Protein AF-A0AAV4QNR2-F1 (afdb_monomer_lite)

InterPro domains:
  IPR000719 Protein kinase domain [PF00069] (1-140)
  IPR000719 Protein kinase domain [PS50011] (1-174)
  IPR000719 Protein kinase domain [SM00220] (1-169)
  IPR001245 Serine-threonine/tyrosine-protein kinase, catalytic domain [PR00109] (1-13)
  IPR001245 Serine-threonine/tyrosine-protein kinase, catalytic domain [PR00109] (40-58)
  IPR001245 Serine-threonine/tyrosine-protein kinase, catalytic domain [PR00109] (106-128)
  IPR008271 Serine/threonine-protein kinase, active site [PS00108] (46-58)
  IPR011009 Protein kinase-like domain superfamily [SSF56112] (1-141)
  IPR051180 Inhibitor of nuclear factor kappa-B kinase [PTHR22969] (1-164)

Structure (mmCIF, N/CA/C/O backbone):
data_AF-A0AAV4QNR2-F1
#
_entry.id   AF-A0AAV4QNR2-F1
#
loop_
_atom_site.group_PDB
_atom_site.id
_atom_site.type_symbol
_atom_site.label_atom_id
_atom_site.label_alt_id
_atom_site.label_comp_id
_atom_site.label_asym_id
_atom_site.label_entity_id
_atom_site.label_seq_id
_atom_site.pdbx_PDB_ins_code
_atom_site.Cartn_x
_atom_site.Cartn_y
_atom_site.Cartn_z
_atom_site.occupancy
_atom_site.B_iso_or_equiv
_atom_site.auth_seq_id
_atom_site.auth_comp_id
_atom_site.auth_asym_id
_atom_site.auth_atom_id
_atom_site.pdbx_PDB_model_num
ATOM 1 N N . MET A 1 1 ? -6.997 -2.573 22.716 1.00 59.62 1 MET A N 1
ATOM 2 C CA . MET A 1 1 ? -7.464 -2.490 21.315 1.00 59.62 1 MET A CA 1
ATOM 3 C C . MET A 1 1 ? -8.717 -3.333 21.175 1.00 59.62 1 MET A C 1
ATOM 5 O O . MET A 1 1 ? -8.835 -4.329 21.878 1.00 59.62 1 MET A O 1
ATOM 9 N N . GLU A 1 2 ? -9.640 -2.927 20.309 1.00 72.94 2 GLU A N 1
ATOM 10 C CA . GLU A 1 2 ? -10.804 -3.734 19.932 1.00 72.94 2 GLU A CA 1
ATOM 11 C C . GLU A 1 2 ? -10.350 -4.964 19.127 1.00 72.94 2 GLU A C 1
ATOM 13 O O . GLU A 1 2 ? -9.490 -4.849 18.252 1.00 72.94 2 GLU A O 1
ATOM 18 N N . TYR A 1 3 ? -10.896 -6.144 19.428 1.00 73.19 3 TYR A N 1
ATOM 19 C CA . TYR A 1 3 ? -10.554 -7.371 18.709 1.00 73.19 3 TYR A CA 1
ATOM 20 C C . TYR A 1 3 ? -11.211 -7.389 17.323 1.00 73.19 3 TYR A C 1
ATOM 22 O O . TYR A 1 3 ? -12.428 -7.257 17.203 1.00 73.19 3 TYR A O 1
ATOM 30 N N . CYS A 1 4 ? -10.407 -7.584 16.276 1.00 73.56 4 CYS A N 1
ATOM 31 C CA . CYS A 1 4 ? -10.879 -7.723 14.898 1.00 73.56 4 CYS A CA 1
ATOM 32 C C . CYS A 1 4 ? -10.768 -9.191 14.468 1.00 73.56 4 CYS A C 1
ATOM 34 O O . CYS A 1 4 ? -9.672 -9.708 14.254 1.00 73.56 4 CYS A O 1
ATOM 36 N N . SER A 1 5 ? -11.910 -9.869 14.361 1.00 73.31 5 SER A N 1
ATOM 37 C CA . SER A 1 5 ? -11.999 -11.322 14.162 1.00 73.31 5 SER A CA 1
ATOM 38 C C . SER A 1 5 ? -11.601 -11.806 12.766 1.00 73.31 5 SER A C 1
ATOM 40 O O . SER A 1 5 ? -11.233 -12.968 12.613 1.00 73.31 5 SER A O 1
ATOM 42 N N . ASN A 1 6 ? -11.630 -10.941 11.748 1.00 81.69 6 ASN A N 1
ATOM 43 C CA . ASN A 1 6 ? -11.397 -11.347 10.356 1.00 81.69 6 ASN A CA 1
ATOM 44 C C . ASN A 1 6 ? -9.923 -11.254 9.922 1.00 81.69 6 ASN A C 1
ATOM 46 O O . ASN A 1 6 ? -9.616 -11.408 8.739 1.00 81.69 6 ASN A O 1
ATOM 50 N N . GLY A 1 7 ? -9.006 -11.036 10.870 1.00 90.44 7 GLY A N 1
ATOM 51 C CA . GLY A 1 7 ? -7.571 -10.950 10.610 1.00 90.44 7 GLY A CA 1
ATOM 52 C C . GLY A 1 7 ? -7.153 -9.657 9.905 1.00 90.44 7 GLY A C 1
ATOM 53 O O . GLY A 1 7 ? -7.834 -8.634 9.979 1.00 90.44 7 GLY A O 1
ATOM 54 N N . ASP A 1 8 ? -5.995 -9.712 9.252 1.00 94.44 8 ASP A N 1
ATOM 55 C CA . ASP A 1 8 ? -5.348 -8.592 8.569 1.00 94.44 8 ASP A CA 1
ATOM 56 C C . ASP A 1 8 ? -5.410 -8.721 7.035 1.00 94.44 8 ASP A C 1
ATOM 58 O O . ASP A 1 8 ? -5.623 -9.800 6.469 1.00 94.44 8 ASP A O 1
ATOM 62 N N . LEU A 1 9 ? -5.231 -7.597 6.343 1.00 96.19 9 LEU A N 1
ATOM 63 C CA . LEU A 1 9 ? -5.302 -7.514 4.888 1.00 96.19 9 LEU A CA 1
ATOM 64 C C . LEU A 1 9 ? -4.180 -8.315 4.212 1.00 96.19 9 LEU A C 1
ATOM 66 O O . LEU A 1 9 ? -4.402 -8.855 3.128 1.00 96.19 9 LEU A O 1
ATOM 70 N N . ARG A 1 10 ? -3.006 -8.463 4.847 1.00 95.81 10 ARG A N 1
ATOM 71 C CA . ARG A 1 10 ? -1.925 -9.318 4.324 1.00 95.81 10 ARG A CA 1
ATOM 72 C C . ARG A 1 10 ? -2.388 -10.769 4.203 1.00 95.81 10 ARG A C 1
ATOM 74 O O . ARG A 1 10 ? -2.214 -11.370 3.144 1.00 95.81 10 ARG A O 1
ATOM 81 N N . LYS A 1 11 ? -3.029 -11.323 5.236 1.00 94.38 11 LYS A N 1
ATOM 82 C CA . LYS A 1 11 ? -3.620 -12.672 5.174 1.00 94.38 11 LYS A CA 1
ATOM 83 C C . LYS A 1 11 ? -4.670 -12.793 4.077 1.00 94.38 11 LYS A C 1
ATOM 85 O O . LYS A 1 11 ? -4.744 -13.837 3.437 1.00 94.38 11 LYS A O 1
ATOM 90 N N . GLN A 1 12 ? -5.470 -11.750 3.843 1.00 93.62 12 GLN A N 1
ATOM 91 C CA . GLN A 1 12 ? -6.449 -11.752 2.754 1.00 93.62 12 GLN A CA 1
ATOM 92 C C . GLN A 1 12 ? -5.770 -11.775 1.375 1.00 93.62 12 GLN A C 1
ATOM 94 O O . GLN A 1 12 ? -6.181 -12.563 0.525 1.00 93.62 12 GLN A O 1
ATOM 99 N N . LEU A 1 13 ? -4.729 -10.966 1.161 1.00 92.62 13 LEU A N 1
ATOM 100 C CA . LEU A 1 13 ? -3.972 -10.920 -0.099 1.00 92.62 13 LEU A CA 1
ATOM 101 C C . LEU A 1 13 ? -3.238 -12.230 -0.404 1.00 92.62 13 LEU A C 1
ATOM 103 O O . LEU A 1 13 ? -3.174 -12.632 -1.558 1.00 92.62 13 LEU A O 1
ATOM 107 N N . ASN A 1 14 ? -2.744 -12.927 0.620 1.00 93.19 14 ASN A N 1
ATOM 108 C CA . ASN A 1 14 ? -2.022 -14.191 0.449 1.00 93.19 14 ASN A CA 1
ATOM 109 C C . ASN A 1 14 ? -2.927 -15.384 0.085 1.00 93.19 14 ASN A C 1
ATOM 111 O O . ASN A 1 14 ? -2.425 -16.488 -0.133 1.00 93.19 14 ASN A O 1
ATOM 115 N N . LYS A 1 15 ? -4.254 -15.208 0.044 1.00 92.19 15 LYS A N 1
ATOM 116 C CA . LYS A 1 15 ? -5.162 -16.272 -0.398 1.00 92.19 15 LYS A CA 1
ATOM 117 C C . LYS A 1 15 ? -4.972 -16.541 -1.896 1.00 92.19 15 LYS A C 1
ATOM 119 O O . LYS A 1 15 ? -4.917 -15.575 -2.658 1.00 92.19 15 LYS A O 1
ATOM 124 N N . PRO A 1 16 ? -4.967 -17.811 -2.349 1.00 89.69 16 PRO A N 1
ATOM 125 C CA . PRO A 1 16 ? -4.787 -18.147 -3.764 1.00 89.69 16 PRO A CA 1
ATOM 126 C C . PRO A 1 16 ? -5.777 -17.443 -4.701 1.00 89.69 16 PRO A C 1
ATOM 128 O O . PRO A 1 16 ? -5.408 -17.064 -5.805 1.00 89.69 16 PRO A O 1
ATOM 131 N N . GLU A 1 17 ? -7.013 -17.212 -4.250 1.00 90.00 17 GLU A N 1
ATOM 132 C CA . GLU A 1 17 ? -8.045 -16.498 -5.018 1.00 90.00 17 GLU A CA 1
ATOM 133 C C . GLU A 1 17 ? -7.730 -15.015 -5.292 1.00 90.00 17 GLU A C 1
ATOM 135 O O . GLU A 1 17 ? -8.333 -14.423 -6.184 1.00 90.00 17 GLU A O 1
ATOM 140 N N . ASN A 1 18 ? -6.797 -14.421 -4.540 1.00 90.88 18 ASN A N 1
ATOM 141 C CA . ASN A 1 18 ? -6.409 -13.012 -4.626 1.00 90.88 18 ASN A CA 1
ATOM 142 C C . ASN A 1 18 ? -5.001 -12.831 -5.218 1.00 90.88 18 ASN A C 1
ATOM 144 O O . ASN A 1 18 ? -4.436 -11.740 -5.134 1.00 90.88 18 ASN A O 1
ATOM 148 N N . CYS A 1 19 ? -4.437 -13.875 -5.841 1.00 87.75 19 CYS A N 1
ATOM 149 C CA . CYS A 1 19 ? -3.109 -13.828 -6.461 1.00 87.75 19 CYS A CA 1
ATOM 150 C C . CYS A 1 19 ? -2.985 -12.754 -7.555 1.00 87.75 19 CYS A C 1
ATOM 152 O O . CYS A 1 19 ? -1.889 -12.260 -7.797 1.00 87.75 19 CYS A O 1
ATOM 154 N N . CYS A 1 20 ? -4.107 -12.362 -8.168 1.00 88.31 20 CYS A N 1
ATOM 155 C CA . CYS A 1 20 ? -4.199 -11.292 -9.162 1.00 88.31 20 CYS A CA 1
ATOM 156 C C . CYS A 1 20 ? -4.904 -10.031 -8.628 1.00 88.31 20 CYS A C 1
ATOM 158 O O . CYS A 1 20 ? -5.435 -9.245 -9.412 1.00 88.31 20 CYS A O 1
ATOM 160 N N . GLY A 1 21 ? -4.935 -9.845 -7.307 1.00 90.94 21 GLY A N 1
ATOM 161 C CA . GLY A 1 21 ? -5.568 -8.706 -6.649 1.00 90.94 21 GLY A CA 1
ATOM 162 C C . GLY A 1 21 ? -6.974 -8.985 -6.123 1.00 90.94 21 GLY A C 1
ATOM 163 O O . GLY A 1 21 ? -7.545 -10.063 -6.286 1.00 90.94 21 GLY A O 1
ATOM 164 N N . LEU A 1 22 ? -7.526 -7.987 -5.437 1.00 92.31 22 LEU A N 1
ATOM 165 C CA . LEU A 1 22 ? -8.843 -8.042 -4.814 1.00 92.31 22 LEU A CA 1
ATOM 166 C C . LEU A 1 22 ? -9.939 -7.595 -5.785 1.00 92.31 22 LEU A C 1
ATOM 168 O O . LEU A 1 22 ? -9.726 -6.791 -6.691 1.00 92.31 22 LEU A O 1
ATOM 172 N N . LYS A 1 23 ? -11.172 -8.039 -5.524 1.00 91.81 23 LYS A N 1
ATOM 173 C CA . LYS A 1 23 ? -12.360 -7.524 -6.223 1.00 91.81 23 LYS A CA 1
ATOM 174 C C . LYS A 1 23 ? -12.473 -6.010 -6.029 1.00 91.81 23 LYS A C 1
ATOM 176 O O . LYS A 1 23 ? -12.292 -5.520 -4.911 1.00 91.81 23 LYS A O 1
ATOM 181 N N . GLU A 1 24 ? -12.895 -5.283 -7.064 1.00 90.62 24 GLU A N 1
ATOM 182 C CA . GLU A 1 24 ? -12.992 -3.814 -7.032 1.00 90.62 24 GLU A CA 1
ATOM 183 C C . GLU A 1 24 ? -13.800 -3.286 -5.844 1.00 90.62 24 GLU A C 1
ATOM 185 O O . GLU A 1 24 ? -13.400 -2.305 -5.221 1.00 90.62 24 GLU A O 1
ATOM 190 N N . LYS A 1 25 ? -14.897 -3.957 -5.466 1.00 93.12 25 LYS A N 1
ATOM 191 C CA . LYS A 1 25 ? -15.677 -3.579 -4.278 1.00 93.12 25 LYS A CA 1
ATOM 192 C C . LYS A 1 25 ? -14.793 -3.462 -3.027 1.00 93.12 25 LYS A C 1
ATOM 194 O O . LYS A 1 25 ? -14.930 -2.499 -2.278 1.00 93.12 25 LYS A O 1
ATOM 199 N N . HIS A 1 26 ? -13.884 -4.414 -2.812 1.00 94.50 26 HIS A N 1
ATOM 200 C CA . HIS A 1 26 ? -12.954 -4.383 -1.683 1.00 94.50 26 HIS A CA 1
ATOM 201 C C . HIS A 1 26 ? -11.876 -3.319 -1.874 1.00 94.50 26 HIS A C 1
ATOM 203 O O . HIS A 1 26 ? -11.633 -2.563 -0.940 1.00 94.50 26 HIS A O 1
ATOM 209 N N . VAL A 1 27 ? -11.304 -3.186 -3.077 1.00 95.69 27 VAL A N 1
ATOM 210 C CA . VAL A 1 27 ? -10.324 -2.128 -3.389 1.00 95.69 27 VAL A CA 1
ATOM 211 C C . VAL A 1 27 ? -10.887 -0.744 -3.050 1.00 95.69 27 VAL A C 1
ATOM 213 O O . VAL A 1 27 ? -10.264 0.019 -2.315 1.00 95.69 27 VAL A O 1
ATOM 216 N N . ARG A 1 28 ? -12.111 -0.439 -3.498 1.00 95.56 28 ARG A N 1
ATOM 217 C CA . ARG A 1 28 ? -12.785 0.842 -3.230 1.00 95.56 28 ARG A CA 1
ATOM 218 C C . ARG A 1 28 ? -13.040 1.070 -1.742 1.00 95.56 28 ARG A C 1
ATOM 220 O O . ARG A 1 28 ? -12.853 2.187 -1.263 1.00 95.56 28 ARG A O 1
ATOM 227 N N . LEU A 1 29 ? -13.464 0.035 -1.011 1.00 96.69 29 LEU A N 1
ATOM 228 C CA . LEU A 1 29 ? -13.695 0.122 0.435 1.00 96.69 29 LEU A CA 1
ATOM 229 C C . LEU A 1 29 ? -12.393 0.345 1.209 1.00 96.69 29 LEU A C 1
ATOM 231 O O . LEU A 1 29 ? -12.362 1.209 2.082 1.00 96.69 29 LEU A O 1
ATOM 235 N N . ILE A 1 30 ? -11.325 -0.384 0.873 1.00 97.56 30 ILE A N 1
ATOM 236 C CA . ILE A 1 30 ? -10.000 -0.207 1.481 1.00 97.56 30 ILE A CA 1
ATOM 237 C C . ILE A 1 30 ? -9.528 1.227 1.239 1.00 97.56 30 ILE A C 1
ATOM 239 O O . ILE A 1 30 ? -9.234 1.938 2.196 1.00 97.56 30 ILE A O 1
ATOM 243 N N . MET A 1 31 ? -9.548 1.693 -0.013 1.00 97.69 31 MET A N 1
ATOM 244 C CA . MET A 1 31 ? -9.136 3.056 -0.353 1.00 97.69 31 MET A CA 1
ATOM 245 C C . MET A 1 31 ? -9.930 4.106 0.417 1.00 97.69 31 MET A C 1
ATOM 247 O O . MET A 1 31 ? -9.339 5.012 1.001 1.00 97.69 31 MET A O 1
ATOM 251 N N . LYS A 1 32 ? -11.257 3.964 0.481 1.00 97.69 32 LYS A N 1
ATOM 252 C CA . LYS A 1 32 ? -12.121 4.867 1.245 1.00 97.69 32 LYS A CA 1
ATOM 253 C C . LYS A 1 32 ? -11.763 4.886 2.736 1.00 97.69 32 LYS A C 1
ATOM 255 O O . LYS A 1 32 ? -11.560 5.961 3.294 1.00 97.69 32 LYS A O 1
ATOM 260 N N . HIS A 1 33 ? -11.703 3.724 3.387 1.00 97.88 33 HIS A N 1
ATOM 261 C CA . HIS A 1 33 ? -11.500 3.650 4.836 1.00 97.88 33 HIS A CA 1
ATOM 262 C C . HIS A 1 33 ? -10.091 4.083 5.247 1.00 97.88 33 HIS A C 1
ATOM 264 O O . HIS A 1 33 ? -9.941 4.867 6.182 1.00 97.88 33 HIS A O 1
ATOM 270 N N . ILE A 1 34 ? -9.065 3.633 4.523 1.00 98.06 34 ILE A N 1
ATOM 271 C CA . ILE A 1 34 ? -7.672 3.952 4.845 1.00 98.06 34 ILE A CA 1
ATOM 272 C C . ILE A 1 34 ? -7.362 5.418 4.549 1.00 98.06 34 ILE A C 1
ATOM 274 O O . ILE A 1 34 ? -6.744 6.076 5.382 1.00 98.06 34 ILE A O 1
ATOM 278 N N . SER A 1 35 ? -7.863 5.979 3.442 1.00 96.88 35 SER A N 1
ATOM 279 C CA . SER A 1 35 ? -7.686 7.415 3.174 1.00 96.88 35 SER A CA 1
ATOM 280 C C . SER A 1 35 ? -8.389 8.271 4.229 1.00 96.88 35 SER A C 1
ATOM 282 O O . SER A 1 35 ? -7.843 9.283 4.657 1.00 96.88 35 SER A O 1
ATOM 284 N N . SER A 1 36 ? -9.565 7.846 4.708 1.00 97.62 36 SER A N 1
ATOM 285 C CA . SER A 1 36 ? -10.256 8.515 5.816 1.00 97.62 36 SER A CA 1
ATOM 286 C C . SER A 1 36 ? -9.455 8.457 7.121 1.00 97.62 36 SER A C 1
ATOM 288 O O . SER A 1 36 ? -9.390 9.458 7.832 1.00 97.62 36 SER A O 1
ATOM 290 N N . ALA A 1 37 ? -8.843 7.312 7.441 1.00 96.88 37 ALA A N 1
ATOM 291 C CA . ALA A 1 37 ? -8.013 7.154 8.635 1.00 96.88 37 ALA A CA 1
ATOM 292 C C . ALA A 1 37 ? -6.748 8.025 8.570 1.00 96.88 37 ALA A C 1
ATOM 294 O O . ALA A 1 37 ? -6.436 8.725 9.531 1.00 96.88 37 ALA A O 1
ATOM 295 N N . LEU A 1 38 ? -6.059 8.044 7.424 1.00 95.25 38 LEU A N 1
ATOM 296 C CA . LEU A 1 38 ? -4.901 8.914 7.206 1.00 95.25 38 LEU A CA 1
ATOM 297 C C . LEU A 1 38 ? -5.282 10.392 7.299 1.00 95.25 38 LEU A C 1
ATOM 299 O O . LEU A 1 38 ? -4.611 11.142 7.997 1.00 95.25 38 LEU A O 1
ATOM 303 N N . ASN A 1 39 ? -6.390 10.801 6.674 1.00 94.75 39 ASN A N 1
ATOM 304 C CA . ASN A 1 39 ? -6.869 12.179 6.751 1.00 94.75 39 ASN A CA 1
ATOM 305 C C . ASN A 1 39 ? -7.156 12.605 8.201 1.00 94.75 39 ASN A C 1
ATOM 307 O O . ASN A 1 39 ? -6.820 13.720 8.595 1.00 94.75 39 ASN A O 1
ATOM 311 N N . TYR A 1 40 ? -7.725 11.708 9.013 1.00 95.19 40 TYR A N 1
ATOM 312 C CA . TYR A 1 40 ? -7.915 11.952 10.441 1.00 95.19 40 TYR A CA 1
ATOM 313 C C . TYR A 1 40 ? -6.576 12.151 11.168 1.00 95.19 40 TYR A C 1
ATOM 315 O O . TYR A 1 40 ? -6.392 13.178 11.823 1.00 95.19 40 TYR A O 1
ATOM 323 N N . LEU A 1 41 ? -5.609 11.240 10.999 1.00 92.50 41 LEU A N 1
ATOM 324 C CA . LEU A 1 41 ? -4.278 11.370 11.609 1.00 92.50 41 LEU A CA 1
ATOM 325 C C . LEU A 1 41 ? -3.582 12.668 11.180 1.00 92.50 41 LEU A C 1
ATOM 327 O O . LEU A 1 41 ? -3.090 13.421 12.020 1.00 92.50 41 LEU A O 1
ATOM 331 N N . HIS A 1 42 ? -3.605 12.983 9.885 1.00 90.31 42 HIS A N 1
ATOM 332 C CA . HIS A 1 42 ? -2.980 14.186 9.337 1.00 90.31 42 HIS A CA 1
ATOM 333 C C . HIS A 1 42 ? -3.651 15.468 9.841 1.00 90.31 42 HIS A C 1
ATOM 335 O O . HIS A 1 42 ? -2.950 16.447 10.089 1.00 90.31 42 HIS A O 1
ATOM 341 N N . SER A 1 43 ? -4.970 15.464 10.070 1.00 90.00 43 SER A N 1
ATOM 342 C CA . SER A 1 43 ? -5.678 16.594 10.699 1.00 90.00 43 SER A CA 1
ATOM 343 C C . SER A 1 43 ? -5.219 16.850 12.139 1.00 90.00 43 SER A C 1
ATOM 345 O O . SER A 1 43 ? -5.195 17.993 12.593 1.00 90.00 43 SER A O 1
ATOM 347 N N . MET A 1 44 ? -4.761 15.797 12.821 1.00 89.38 44 MET A N 1
ATOM 348 C CA . MET A 1 44 ? -4.126 15.857 14.137 1.00 89.38 44 MET A CA 1
ATOM 349 C C . MET A 1 44 ? -2.606 16.053 14.059 1.00 89.38 44 MET A C 1
ATOM 351 O O . MET A 1 44 ? -1.932 15.938 15.075 1.00 89.38 44 MET A O 1
ATOM 355 N N . LYS A 1 45 ? -2.049 16.335 12.872 1.00 86.62 45 LYS A N 1
ATOM 356 C CA . LYS A 1 45 ? -0.601 16.451 12.626 1.00 86.62 45 LYS A CA 1
ATOM 357 C C . LYS A 1 45 ? 0.192 15.180 12.957 1.00 86.62 45 LYS A C 1
ATOM 359 O O . LYS A 1 45 ? 1.391 15.254 13.203 1.00 86.62 45 LYS A O 1
ATOM 364 N N . ILE A 1 46 ? -0.440 14.013 12.920 1.00 87.44 46 ILE A N 1
ATOM 365 C CA . ILE A 1 46 ? 0.199 12.715 13.154 1.00 87.44 46 ILE A CA 1
ATOM 366 C C . ILE A 1 46 ? 0.479 12.050 11.807 1.00 87.44 46 ILE A C 1
ATOM 368 O O . ILE A 1 46 ? -0.430 11.891 11.002 1.00 87.44 46 ILE A O 1
ATOM 372 N N . ILE A 1 47 ? 1.719 11.625 11.566 1.00 88.31 47 ILE A N 1
ATOM 373 C CA . ILE A 1 47 ? 2.103 10.806 10.403 1.00 88.31 47 ILE A CA 1
ATOM 374 C C . ILE A 1 47 ? 2.194 9.346 10.844 1.00 88.31 47 ILE A C 1
ATOM 376 O O . ILE A 1 47 ? 2.806 9.078 11.877 1.00 88.31 47 ILE A O 1
ATOM 380 N N . HIS A 1 48 ? 1.656 8.404 10.066 1.00 91.31 48 HIS A N 1
ATOM 381 C CA . HIS A 1 48 ? 1.673 6.980 10.416 1.00 91.31 48 HIS A CA 1
ATOM 382 C C . HIS A 1 48 ? 3.031 6.304 10.160 1.00 91.31 48 HIS A C 1
ATOM 384 O O . HIS A 1 48 ? 3.523 5.576 11.019 1.00 91.31 48 HIS A O 1
ATOM 390 N N . ARG A 1 49 ? 3.642 6.521 8.985 1.00 89.81 49 ARG A N 1
ATOM 391 C CA . ARG A 1 49 ? 4.981 6.031 8.570 1.00 89.81 49 ARG A CA 1
ATOM 392 C C . ARG A 1 49 ? 5.179 4.514 8.413 1.00 89.81 49 ARG A C 1
ATOM 394 O O . ARG A 1 49 ? 6.295 4.092 8.124 1.00 89.81 49 ARG A O 1
ATOM 401 N N . ASP A 1 50 ? 4.137 3.702 8.563 1.00 90.12 50 ASP A N 1
ATOM 402 C CA . ASP A 1 50 ? 4.216 2.234 8.438 1.00 90.12 50 ASP A CA 1
ATOM 403 C C . ASP A 1 50 ? 2.918 1.662 7.849 1.00 90.12 50 ASP A C 1
ATOM 405 O O . ASP A 1 50 ? 2.325 0.7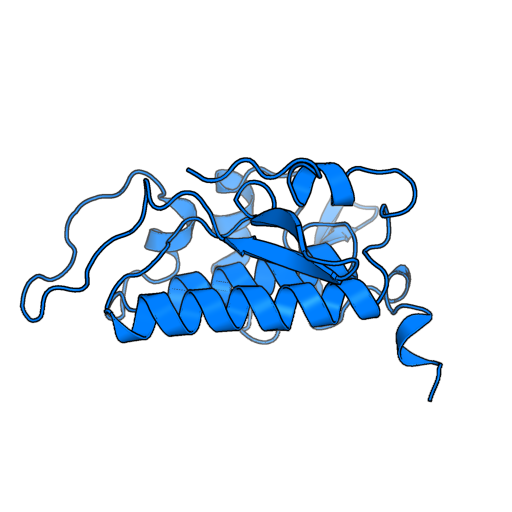12 8.356 1.00 90.12 50 ASP A O 1
ATOM 409 N N . LEU A 1 51 ? 2.412 2.301 6.793 1.00 94.38 51 LEU A N 1
ATOM 410 C CA . LEU A 1 51 ? 1.214 1.831 6.112 1.00 94.38 51 LEU A CA 1
ATOM 411 C C . LEU A 1 51 ? 1.553 0.623 5.229 1.00 94.38 51 LEU A C 1
ATOM 413 O O . LEU A 1 51 ? 2.263 0.745 4.231 1.00 94.38 51 LEU A O 1
ATOM 417 N N . LYS A 1 52 ? 1.001 -0.534 5.588 1.00 93.25 52 LYS A N 1
ATOM 418 C CA . LYS A 1 52 ? 1.178 -1.814 4.892 1.00 93.25 52 LYS A CA 1
ATOM 419 C C . LYS A 1 52 ? -0.017 -2.741 5.161 1.00 93.25 52 LYS A C 1
ATOM 421 O O . LYS A 1 52 ? -0.731 -2.512 6.139 1.00 93.25 52 LYS A O 1
ATOM 426 N N . PRO A 1 53 ? -0.258 -3.780 4.340 1.00 95.94 53 PRO A N 1
ATOM 427 C CA . PRO A 1 53 ? -1.392 -4.689 4.535 1.00 95.94 53 PRO A CA 1
ATOM 428 C C . PRO A 1 53 ? -1.458 -5.363 5.915 1.00 95.94 53 PRO A C 1
ATOM 430 O O . PRO A 1 53 ? -2.541 -5.665 6.404 1.00 95.94 53 PRO A O 1
ATOM 433 N N . GLU A 1 54 ? -0.320 -5.584 6.566 1.00 95.50 54 GLU A N 1
ATOM 434 C CA . GLU A 1 54 ? -0.227 -6.157 7.913 1.00 95.50 54 GLU A CA 1
ATOM 435 C C . GLU A 1 54 ? -0.866 -5.247 8.976 1.00 95.50 54 GLU A C 1
ATOM 437 O O . GLU A 1 54 ? -1.427 -5.737 9.953 1.00 95.50 54 GLU A O 1
ATOM 442 N N . ASN A 1 55 ? -0.841 -3.931 8.748 1.00 96.19 55 ASN A N 1
ATOM 443 C CA . ASN A 1 55 ? -1.362 -2.916 9.663 1.00 96.19 55 ASN A CA 1
ATOM 444 C C . ASN A 1 55 ? -2.808 -2.512 9.324 1.00 96.19 55 ASN A C 1
ATOM 446 O O . ASN A 1 55 ? -3.306 -1.490 9.793 1.00 96.19 55 ASN A O 1
ATOM 450 N N . ILE A 1 56 ? -3.505 -3.300 8.502 1.00 97.25 56 ILE A N 1
ATOM 451 C CA . ILE A 1 56 ? -4.911 -3.078 8.158 1.00 97.25 56 ILE A CA 1
ATOM 452 C C . ILE A 1 56 ? -5.707 -4.298 8.592 1.00 97.25 56 ILE A C 1
ATOM 454 O O . ILE A 1 56 ? -5.613 -5.358 7.977 1.00 97.25 56 ILE A O 1
ATOM 458 N N . VAL A 1 57 ? -6.522 -4.143 9.631 1.00 95.94 57 VAL A N 1
ATOM 459 C CA . VAL A 1 57 ? -7.387 -5.215 10.134 1.00 95.94 57 VAL A CA 1
ATOM 460 C C . VAL A 1 57 ? -8.785 -5.121 9.549 1.00 95.94 57 VAL A C 1
ATOM 462 O O . VAL A 1 57 ? -9.285 -4.042 9.218 1.00 95.94 57 VAL A O 1
ATOM 465 N N . ILE A 1 58 ? -9.417 -6.281 9.425 1.00 95.12 58 ILE A N 1
ATOM 466 C CA . ILE A 1 58 ? -10.738 -6.440 8.837 1.00 95.12 58 ILE A CA 1
ATOM 467 C C . ILE A 1 58 ? -11.728 -6.689 9.968 1.00 95.12 58 ILE A C 1
ATOM 469 O O . ILE A 1 58 ? -11.535 -7.572 10.807 1.00 95.12 58 ILE A O 1
ATOM 473 N N . GLN A 1 59 ? -12.816 -5.931 9.973 1.00 92.50 59 GLN A N 1
ATOM 474 C CA . GLN A 1 59 ? -13.901 -6.095 10.927 1.00 92.50 59 GLN A CA 1
ATOM 475 C C . GLN A 1 59 ? -15.233 -6.215 10.194 1.00 92.50 59 GLN A C 1
ATOM 477 O O . GLN A 1 59 ? -15.467 -5.518 9.209 1.00 92.50 59 GLN A O 1
ATOM 482 N N . ASP A 1 60 ? -16.107 -7.093 10.678 1.00 91.38 60 ASP A N 1
ATOM 483 C CA . ASP A 1 60 ? -17.522 -7.048 10.322 1.00 91.38 60 ASP A CA 1
ATOM 484 C C . ASP A 1 60 ? -18.267 -6.160 11.324 1.00 91.38 60 ASP A C 1
ATOM 486 O O . ASP A 1 60 ? -18.176 -6.367 12.535 1.00 91.38 60 ASP A O 1
ATOM 490 N N . GLN A 1 61 ? -18.956 -5.139 10.823 1.00 89.06 61 GLN A N 1
ATOM 491 C CA . GLN A 1 61 ? -19.821 -4.267 11.608 1.00 89.06 61 GLN A CA 1
ATOM 492 C C . GLN A 1 61 ? -21.225 -4.329 11.019 1.00 89.06 61 GLN A C 1
ATOM 494 O O . GLN A 1 61 ? -21.495 -3.727 9.981 1.00 89.06 61 GLN A O 1
ATOM 499 N N . ASN A 1 62 ? -22.121 -5.059 11.683 1.00 89.50 62 ASN A N 1
ATOM 500 C CA . ASN A 1 62 ? -23.518 -5.215 11.268 1.00 89.50 62 ASN A CA 1
ATOM 501 C C . ASN A 1 62 ? -23.665 -5.727 9.818 1.00 89.50 62 ASN A C 1
ATOM 503 O O . ASN A 1 62 ? -24.497 -5.224 9.066 1.00 89.50 62 ASN A O 1
ATOM 507 N N . GLY A 1 63 ? -22.832 -6.686 9.397 1.00 87.31 63 GLY A N 1
ATOM 508 C CA . GLY A 1 63 ? -22.830 -7.217 8.029 1.00 87.31 63 GLY A CA 1
ATOM 509 C C . GLY A 1 63 ? -22.093 -6.342 7.008 1.00 87.31 63 GLY A C 1
ATOM 510 O O . GLY A 1 63 ? -22.115 -6.633 5.808 1.00 87.31 63 GLY A O 1
ATOM 511 N N . HIS A 1 64 ? -21.436 -5.267 7.452 1.00 90.12 64 HIS A N 1
ATOM 512 C CA . HIS A 1 64 ? -20.585 -4.429 6.617 1.00 90.12 64 HIS A CA 1
ATOM 513 C C . HIS A 1 64 ? -19.108 -4.650 6.938 1.00 90.12 64 HIS A C 1
ATOM 515 O O . HIS A 1 64 ? -18.662 -4.490 8.072 1.00 90.12 64 HIS A O 1
ATOM 521 N N . THR A 1 65 ? -18.316 -4.947 5.907 1.00 93.50 65 THR A N 1
ATOM 522 C CA . THR A 1 65 ? -16.859 -5.031 6.037 1.00 93.50 65 THR A CA 1
ATOM 523 C C . THR A 1 65 ? -16.251 -3.640 6.214 1.00 93.50 65 THR A C 1
ATOM 525 O O . THR A 1 65 ? -16.355 -2.788 5.328 1.00 93.50 65 THR A O 1
ATOM 528 N N . VAL A 1 66 ? -15.554 -3.439 7.329 1.00 95.19 66 VAL A N 1
ATOM 529 C CA . VAL A 1 66 ? -14.797 -2.230 7.660 1.00 95.19 66 VAL A CA 1
ATOM 530 C C . VAL A 1 66 ? -13.313 -2.573 7.735 1.00 95.19 66 VAL A C 1
ATOM 532 O O . VAL A 1 66 ? -12.922 -3.596 8.293 1.00 95.19 66 VAL A O 1
ATOM 535 N N . TYR A 1 67 ? -12.485 -1.704 7.160 1.00 96.62 67 TYR A N 1
ATOM 536 C CA . TYR A 1 67 ? -11.029 -1.828 7.175 1.00 96.62 67 TYR A CA 1
ATOM 537 C C . TYR A 1 67 ? -10.482 -0.776 8.130 1.00 96.62 67 TYR A C 1
ATOM 539 O O . TYR A 1 67 ? -10.745 0.411 7.937 1.00 96.62 67 TYR A O 1
ATOM 547 N N . LYS A 1 68 ? -9.762 -1.199 9.168 1.00 95.56 68 LYS A N 1
ATOM 548 C CA . LYS A 1 68 ? -9.223 -0.310 10.201 1.00 95.56 68 LYS A CA 1
ATOM 549 C C . LYS A 1 68 ? -7.704 -0.294 10.128 1.00 95.56 68 LYS A C 1
ATOM 551 O O . LYS A 1 68 ? -7.074 -1.347 10.111 1.00 95.56 68 LYS A O 1
ATOM 556 N N . LEU A 1 69 ? -7.137 0.906 10.098 1.00 96.25 69 LEU A N 1
ATOM 557 C CA . LEU A 1 69 ? -5.701 1.114 10.238 1.00 96.25 69 LEU A CA 1
ATOM 558 C C . LEU A 1 69 ? -5.315 0.924 11.709 1.00 96.25 69 LEU A C 1
ATOM 560 O O . LEU A 1 69 ? -5.963 1.488 12.594 1.00 96.25 69 LEU A O 1
ATOM 564 N N . ILE A 1 70 ? -4.297 0.109 11.960 1.00 93.75 70 ILE A N 1
ATOM 565 C CA . ILE A 1 70 ? -3.757 -0.176 13.291 1.00 93.75 70 ILE A CA 1
ATOM 566 C C . ILE A 1 70 ? -2.260 0.135 13.335 1.00 93.75 70 ILE A C 1
ATOM 568 O O . ILE A 1 70 ? -1.654 0.415 12.311 1.00 93.75 70 ILE A O 1
ATOM 572 N N . ASP A 1 71 ? -1.683 0.012 14.529 1.00 87.69 71 ASP A N 1
ATOM 573 C CA . ASP A 1 71 ? -0.248 0.135 14.798 1.00 87.69 71 ASP A CA 1
ATOM 574 C C . ASP A 1 71 ? 0.348 1.532 14.540 1.00 87.69 71 ASP A C 1
ATOM 576 O O . ASP A 1 71 ? 0.950 1.836 13.514 1.00 87.69 71 ASP A O 1
ATOM 580 N N . LEU A 1 72 ? 0.231 2.383 15.562 1.00 85.31 72 LEU A N 1
ATOM 581 C CA . LEU A 1 72 ? 0.879 3.692 15.622 1.00 85.31 72 LEU A CA 1
ATOM 582 C C . LEU A 1 72 ? 2.276 3.627 16.271 1.00 85.31 72 LEU A C 1
ATOM 584 O O . LEU A 1 72 ? 2.791 4.662 16.690 1.00 85.31 72 LEU A O 1
ATOM 588 N N . GLY A 1 73 ? 2.911 2.450 16.365 1.00 83.75 73 GLY A N 1
ATOM 589 C CA . GLY A 1 73 ? 4.235 2.291 16.986 1.00 83.75 73 GLY A CA 1
ATOM 590 C C . GLY A 1 73 ? 5.342 3.093 16.292 1.00 83.75 73 GLY A C 1
ATOM 591 O O . GLY A 1 73 ? 6.307 3.516 16.927 1.00 83.75 73 GLY A O 1
ATOM 592 N N . TYR A 1 74 ? 5.162 3.374 14.999 1.00 78.88 74 TYR A N 1
ATOM 593 C CA . TYR A 1 74 ? 6.024 4.257 14.212 1.00 78.88 74 TYR A CA 1
ATOM 594 C C . TYR A 1 74 ? 5.410 5.635 13.965 1.00 78.88 74 TYR A C 1
ATOM 596 O O . TYR A 1 74 ? 6.021 6.443 13.262 1.00 78.88 74 TYR A O 1
ATOM 604 N N . ALA A 1 75 ? 4.242 5.951 14.521 1.00 82.69 75 ALA A N 1
ATOM 605 C CA . ALA A 1 75 ? 3.618 7.241 14.280 1.00 82.69 75 ALA A CA 1
ATOM 606 C C . ALA A 1 75 ? 4.430 8.385 14.905 1.00 82.69 75 ALA A C 1
ATOM 608 O O . ALA A 1 75 ? 5.190 8.190 15.858 1.00 82.69 75 ALA A O 1
ATOM 609 N N . LYS A 1 76 ? 4.316 9.590 14.344 1.00 81.50 76 LYS A N 1
ATOM 610 C CA . LYS A 1 76 ? 4.992 10.779 14.876 1.00 81.50 76 LYS A CA 1
ATOM 611 C C . LYS A 1 76 ? 4.143 12.028 14.700 1.00 81.50 76 LYS A C 1
ATOM 613 O O . LYS A 1 76 ? 3.629 12.267 13.610 1.00 81.50 76 LYS A O 1
ATOM 618 N N . GLU A 1 77 ? 4.044 12.823 15.759 1.00 81.56 77 GLU A N 1
ATOM 619 C CA . GLU A 1 77 ? 3.449 14.156 15.710 1.00 81.56 77 GLU A CA 1
ATOM 620 C C . GLU A 1 77 ? 4.423 15.154 15.065 1.00 81.56 77 GLU A C 1
ATOM 622 O O . GLU A 1 77 ? 5.627 15.160 15.339 1.00 81.56 77 GLU A O 1
ATOM 627 N N . LEU A 1 78 ? 3.904 15.981 14.163 1.00 72.12 78 LEU A N 1
ATOM 628 C CA . LEU A 1 78 ? 4.617 17.100 13.567 1.00 72.12 78 LEU A CA 1
ATOM 629 C C . LEU A 1 78 ? 4.540 18.297 14.522 1.00 72.12 78 LEU A C 1
ATOM 631 O O . LEU A 1 78 ? 3.624 19.118 14.431 1.00 72.12 78 LEU A O 1
ATOM 635 N N . ASP A 1 79 ? 5.514 18.406 15.425 1.00 61.09 79 ASP A N 1
ATOM 636 C CA . ASP A 1 79 ? 5.682 19.600 16.257 1.00 61.09 79 ASP A CA 1
ATOM 637 C C . ASP A 1 79 ? 5.862 20.850 15.386 1.00 61.09 79 ASP A C 1
ATOM 639 O O . ASP A 1 79 ? 6.627 20.857 14.420 1.00 61.09 79 ASP A O 1
ATOM 643 N N . GLN A 1 80 ? 5.221 21.956 15.774 1.00 48.28 80 GLN A N 1
ATOM 644 C CA . GLN A 1 80 ? 5.261 23.237 15.050 1.00 48.28 80 GLN A CA 1
ATOM 645 C C . GLN A 1 80 ? 6.641 23.933 15.023 1.00 48.28 80 GLN A C 1
ATOM 647 O O . GLN A 1 80 ? 6.757 25.016 14.456 1.00 48.28 80 GLN A O 1
ATOM 652 N N . GLY A 1 81 ? 7.694 23.327 15.577 1.00 47.22 81 GLY A N 1
ATOM 653 C CA . GLY A 1 81 ? 9.048 23.897 15.587 1.00 47.22 81 GLY A CA 1
ATOM 654 C C . GLY A 1 81 ? 10.196 22.886 15.561 1.00 47.22 81 GLY A C 1
ATOM 655 O O . GLY A 1 81 ? 11.351 23.293 15.454 1.00 47.22 81 GLY A O 1
ATOM 656 N N . SER A 1 82 ? 9.915 21.583 15.612 1.00 41.22 82 SER A N 1
ATOM 657 C CA . SER A 1 82 ? 10.947 20.549 15.725 1.00 41.22 82 SER A CA 1
ATOM 658 C C . SER A 1 82 ? 11.126 19.861 14.378 1.00 41.22 82 SER A C 1
ATOM 660 O O . SER A 1 82 ? 10.415 18.916 14.029 1.00 41.22 82 SER A O 1
ATOM 662 N N . PHE A 1 83 ? 12.100 20.332 13.598 1.00 48.38 83 PHE A N 1
ATOM 663 C CA . PHE A 1 83 ? 12.609 19.587 12.452 1.00 48.38 83 PHE A CA 1
ATOM 664 C C . PHE A 1 83 ? 12.933 18.161 12.907 1.00 48.38 83 PHE A C 1
ATOM 666 O O . PHE A 1 83 ? 13.703 17.952 13.841 1.00 48.38 83 PHE A O 1
ATOM 673 N N . CYS A 1 84 ? 12.295 17.173 12.283 1.00 44.38 84 CYS A N 1
ATOM 674 C CA . CYS A 1 84 ? 12.470 15.771 12.631 1.00 44.38 84 CYS A CA 1
ATOM 675 C C . CYS A 1 84 ? 13.886 15.294 12.266 1.00 44.38 84 CYS A C 1
ATOM 677 O O . CYS A 1 84 ? 14.083 14.693 11.219 1.00 44.38 84 CYS A O 1
ATOM 679 N N . THR A 1 85 ? 14.858 15.517 13.148 1.00 40.34 85 THR A N 1
ATOM 680 C CA . THR A 1 85 ? 16.206 14.921 13.101 1.00 40.34 85 THR A CA 1
ATOM 681 C C . THR A 1 85 ? 16.291 13.586 13.839 1.00 40.34 85 THR A C 1
ATOM 683 O O . THR A 1 85 ? 17.367 13.004 13.945 1.00 40.34 85 THR A O 1
ATOM 686 N N . SER A 1 86 ? 15.170 13.044 14.329 1.00 39.50 86 SER A N 1
ATOM 687 C CA . SER A 1 86 ? 15.146 11.702 14.918 1.00 39.50 86 SER A CA 1
ATOM 688 C C . SER A 1 86 ? 15.339 10.658 13.821 1.00 39.50 86 SER A C 1
ATOM 690 O O . SER A 1 86 ? 14.383 10.234 13.169 1.00 39.50 86 SER A O 1
ATOM 692 N N . PHE A 1 87 ? 16.605 10.293 13.639 1.00 41.56 87 PHE A N 1
ATOM 693 C CA . PHE A 1 87 ? 17.116 9.131 12.931 1.00 41.56 87 PHE A CA 1
ATOM 694 C C . PHE A 1 87 ? 16.214 7.923 13.225 1.00 41.56 87 PHE A C 1
ATOM 696 O O . PHE A 1 87 ? 16.253 7.333 14.302 1.00 41.56 87 PHE A O 1
ATOM 703 N N . CYS A 1 88 ? 15.314 7.620 12.293 1.00 39.38 88 CYS A N 1
ATOM 704 C CA . CYS A 1 88 ? 14.411 6.485 12.382 1.00 39.38 88 CYS A CA 1
ATOM 705 C C . CYS A 1 88 ? 14.984 5.387 11.491 1.00 39.38 88 CYS A C 1
ATOM 707 O O . CYS A 1 88 ? 15.257 5.623 10.317 1.00 39.38 88 CYS A O 1
ATOM 709 N N . TRP A 1 89 ? 15.153 4.201 12.070 1.00 38.94 89 TRP A N 1
ATOM 710 C CA . TRP A 1 89 ? 15.774 2.994 11.509 1.00 38.94 89 TRP A CA 1
ATOM 711 C C . TRP A 1 89 ? 15.116 2.450 10.219 1.00 38.94 89 TRP A C 1
ATOM 713 O O . TRP A 1 89 ? 15.567 1.458 9.657 1.00 38.94 89 TRP A O 1
ATOM 723 N N . ASN A 1 90 ? 14.099 3.120 9.678 1.00 44.44 90 ASN A N 1
ATOM 724 C CA . ASN A 1 90 ? 13.513 2.800 8.379 1.00 44.44 90 ASN A CA 1
ATOM 725 C C . ASN A 1 90 ? 14.188 3.665 7.301 1.00 44.44 90 ASN A C 1
ATOM 727 O O . ASN A 1 90 ? 13.580 4.573 6.734 1.00 44.44 90 ASN A O 1
ATOM 731 N N . PHE A 1 91 ? 15.471 3.380 7.044 1.00 43.31 91 PHE A N 1
ATOM 732 C CA . PHE A 1 91 ? 16.335 4.013 6.027 1.00 43.31 91 PHE A CA 1
ATOM 733 C C . PHE A 1 91 ? 15.743 4.033 4.606 1.00 43.31 91 PHE A C 1
ATOM 735 O O . PHE A 1 91 ? 16.230 4.720 3.717 1.00 43.31 91 PHE A O 1
ATOM 742 N N . THR A 1 92 ? 14.688 3.268 4.371 1.00 50.91 92 THR A N 1
ATOM 743 C CA . THR A 1 92 ? 14.180 2.932 3.050 1.00 50.91 92 THR A CA 1
ATOM 744 C C . THR A 1 92 ? 13.385 4.061 2.385 1.00 50.91 92 THR A C 1
ATOM 746 O O . THR A 1 92 ? 13.527 4.290 1.189 1.00 50.91 92 THR A O 1
ATOM 749 N N . ILE A 1 93 ? 12.594 4.831 3.130 1.00 49.47 93 ILE A N 1
ATOM 750 C CA . ILE A 1 93 ? 11.826 5.962 2.565 1.00 49.47 93 ILE A CA 1
ATOM 751 C C . ILE A 1 93 ? 12.459 7.308 2.918 1.00 49.47 93 ILE A C 1
ATOM 753 O O . ILE A 1 93 ? 12.379 8.252 2.135 1.00 49.47 93 ILE A O 1
ATOM 757 N N . SER A 1 94 ? 13.156 7.392 4.051 1.00 44.50 94 SER A N 1
ATOM 758 C CA . SER A 1 94 ? 13.799 8.622 4.515 1.00 44.50 94 SER A CA 1
ATOM 759 C C . SER A 1 94 ? 14.890 9.135 3.571 1.00 44.50 94 SER A C 1
ATOM 761 O O . SER A 1 94 ? 15.049 10.345 3.409 1.00 44.50 94 SER A O 1
ATOM 763 N N . GLU A 1 95 ? 15.597 8.227 2.898 1.00 47.66 95 GLU A N 1
ATOM 764 C CA . GLU A 1 95 ? 16.657 8.558 1.946 1.00 47.66 95 GLU A CA 1
ATOM 765 C C . GLU A 1 95 ? 16.127 9.004 0.570 1.00 47.66 95 GLU A C 1
ATOM 76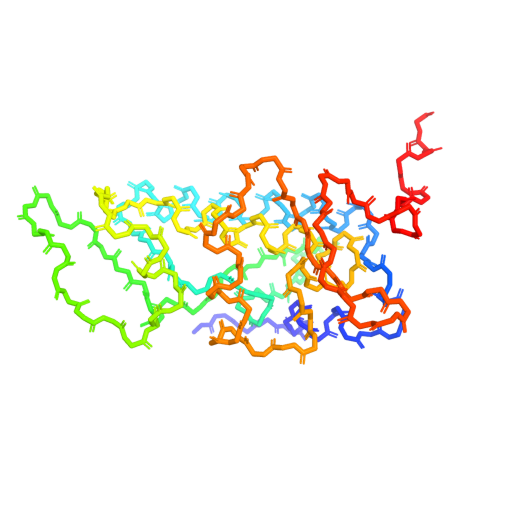7 O O . GLU A 1 95 ? 16.811 9.733 -0.144 1.00 47.66 95 GLU A O 1
ATOM 772 N N . LEU A 1 96 ? 14.906 8.597 0.190 1.00 52.19 96 LEU A N 1
ATOM 773 C CA . LEU A 1 96 ? 14.281 8.979 -1.086 1.00 52.19 96 LEU A CA 1
ATOM 774 C C . LEU A 1 96 ? 13.821 10.449 -1.089 1.00 52.19 96 LEU A C 1
ATOM 776 O O . LEU A 1 96 ? 13.777 11.086 -2.136 1.00 52.19 96 LEU A O 1
ATOM 780 N N . PHE A 1 97 ? 13.480 10.985 0.087 1.00 50.12 97 PHE A N 1
ATOM 781 C CA . PHE A 1 97 ? 12.859 12.305 0.259 1.00 50.12 97 PHE A CA 1
ATOM 782 C C . PHE A 1 97 ? 13.762 13.312 0.993 1.00 50.12 97 PHE A C 1
ATOM 784 O O . PHE A 1 97 ? 13.275 14.300 1.540 1.00 50.12 97 PHE A O 1
ATOM 791 N N . MET A 1 98 ? 15.082 13.086 1.002 1.00 44.66 98 MET A N 1
ATOM 792 C CA . MET A 1 98 ? 16.051 13.756 1.885 1.00 44.66 98 MET A CA 1
ATOM 793 C C . MET A 1 98 ? 16.216 15.289 1.736 1.00 44.66 98 MET A C 1
ATOM 795 O O . MET A 1 98 ? 17.075 15.856 2.403 1.00 44.66 98 MET A O 1
ATOM 799 N N . SER A 1 99 ? 15.415 16.000 0.931 1.00 40.59 99 SER A N 1
ATOM 800 C CA . SER A 1 99 ? 15.559 17.458 0.748 1.00 40.59 99 SER A CA 1
ATOM 801 C C . SER A 1 99 ? 14.299 18.305 0.953 1.00 40.59 99 SER A C 1
ATOM 803 O O . SER A 1 99 ? 14.384 19.529 0.845 1.00 40.59 99 SER A O 1
ATOM 805 N N . GLN A 1 100 ? 13.140 17.728 1.294 1.00 43.53 100 GLN A N 1
ATOM 806 C CA . GLN A 1 100 ? 11.930 18.520 1.544 1.00 43.53 100 GLN A CA 1
ATOM 807 C C . GLN A 1 100 ? 11.215 18.092 2.825 1.00 43.53 100 GLN A C 1
ATOM 809 O O . GLN A 1 100 ? 11.087 16.912 3.126 1.00 43.53 100 GLN A O 1
ATOM 814 N N . LYS A 1 101 ? 10.784 19.102 3.590 1.00 45.75 101 LYS A N 1
ATOM 815 C CA . LYS A 1 101 ? 10.041 19.039 4.858 1.00 45.75 101 LYS A CA 1
ATOM 816 C C . LYS A 1 101 ? 9.228 17.740 5.002 1.00 45.75 101 LYS A C 1
ATOM 818 O O . LYS A 1 101 ? 8.235 17.552 4.301 1.00 45.75 101 LYS A O 1
ATOM 823 N N . TYR A 1 102 ? 9.633 16.874 5.934 1.00 53.28 102 TYR A N 1
ATOM 824 C CA . TYR A 1 102 ? 8.854 15.701 6.337 1.00 53.28 102 TYR A CA 1
ATOM 825 C C . TYR A 1 102 ? 7.450 16.148 6.747 1.00 53.28 102 TYR A C 1
ATOM 827 O O . TYR A 1 102 ? 7.289 16.893 7.711 1.00 53.28 102 TYR A O 1
ATOM 835 N N . THR A 1 103 ? 6.445 15.721 5.994 1.00 70.19 103 THR A N 1
ATOM 836 C CA . THR A 1 103 ? 5.030 15.986 6.275 1.00 70.19 103 THR A CA 1
ATOM 837 C C . THR A 1 103 ? 4.252 14.680 6.058 1.00 70.19 103 THR A C 1
ATOM 839 O O . THR A 1 103 ? 4.792 13.596 6.256 1.00 70.19 103 THR A O 1
ATOM 842 N N . CYS A 1 104 ? 2.996 14.728 5.639 1.00 77.75 104 CYS A N 1
ATOM 843 C CA . CYS A 1 104 ? 2.134 13.570 5.392 1.00 77.75 104 CYS A CA 1
ATOM 844 C C . CYS A 1 104 ? 2.429 12.789 4.091 1.00 77.75 104 CYS A C 1
ATOM 846 O O . CYS A 1 104 ? 1.854 11.725 3.864 1.00 77.75 104 CYS A O 1
ATOM 848 N N . THR A 1 105 ? 3.324 13.284 3.227 1.00 83.19 105 THR A N 1
ATOM 849 C CA . THR A 1 105 ? 3.588 12.730 1.881 1.00 83.19 105 THR A CA 1
ATOM 850 C C . THR A 1 105 ? 4.076 11.282 1.872 1.00 83.19 105 THR A C 1
ATOM 852 O O . THR A 1 105 ? 3.752 10.533 0.950 1.00 83.19 105 THR A O 1
ATOM 855 N N . VAL A 1 106 ? 4.788 10.856 2.917 1.00 85.44 106 VAL A N 1
ATOM 856 C CA . VAL A 1 106 ? 5.262 9.470 3.072 1.00 85.44 106 VAL A CA 1
ATOM 857 C C . VAL A 1 106 ? 4.114 8.465 3.218 1.00 85.44 106 VAL A C 1
ATOM 859 O O . VAL A 1 106 ? 4.210 7.340 2.718 1.00 85.44 106 VAL A O 1
ATOM 862 N N . ASP A 1 107 ? 3.003 8.875 3.836 1.00 90.00 107 ASP A N 1
ATOM 863 C CA . ASP A 1 107 ? 1.818 8.027 3.969 1.00 90.00 107 ASP A CA 1
ATOM 864 C C . ASP A 1 107 ? 1.091 7.913 2.624 1.00 90.00 107 ASP A C 1
ATOM 866 O O . ASP A 1 107 ? 0.622 6.832 2.279 1.00 90.00 107 ASP A O 1
ATOM 870 N N . TYR A 1 108 ? 1.067 8.980 1.814 1.00 91.50 108 TYR A N 1
ATOM 871 C CA . TYR A 1 108 ? 0.502 8.936 0.458 1.00 91.50 108 TYR A CA 1
ATOM 872 C C . TYR A 1 108 ? 1.335 8.084 -0.502 1.00 91.50 108 TYR A C 1
ATOM 874 O O . TYR A 1 108 ? 0.774 7.352 -1.316 1.00 91.50 108 TYR A O 1
ATOM 882 N N . TRP A 1 109 ? 2.665 8.119 -0.380 1.00 90.25 109 TRP A N 1
ATOM 883 C CA . TRP A 1 109 ? 3.535 7.195 -1.109 1.00 90.25 109 TRP A CA 1
ATOM 884 C C . TRP A 1 109 ? 3.201 5.741 -0.760 1.00 90.25 109 TRP A C 1
ATOM 886 O O . TRP A 1 109 ? 2.936 4.927 -1.645 1.00 90.25 109 TRP A O 1
ATOM 896 N N . SER A 1 110 ? 3.131 5.436 0.536 1.00 93.00 110 SER A N 1
ATOM 897 C CA . SER A 1 110 ? 2.774 4.103 1.033 1.00 93.00 110 SER A CA 1
ATOM 898 C C . SER A 1 110 ? 1.359 3.688 0.611 1.00 93.00 110 SER A C 1
ATOM 900 O O . SER A 1 110 ? 1.138 2.531 0.257 1.00 93.00 110 SER A O 1
ATOM 902 N N . LEU A 1 111 ? 0.410 4.631 0.560 1.00 95.75 111 LEU A N 1
ATOM 903 C CA . LEU A 1 111 ? -0.947 4.397 0.064 1.00 95.75 111 LEU A CA 1
ATOM 904 C C . LEU A 1 111 ? -0.926 4.016 -1.420 1.00 95.75 111 LEU A C 1
ATOM 906 O O . LEU A 1 111 ? -1.658 3.115 -1.822 1.00 95.75 111 LEU A O 1
ATOM 910 N N . GLY A 1 112 ? -0.059 4.633 -2.227 1.00 94.38 112 GLY A N 1
ATOM 911 C CA . GLY A 1 112 ? 0.159 4.249 -3.624 1.00 94.38 112 GLY A CA 1
ATOM 912 C C . GLY A 1 112 ? 0.693 2.821 -3.770 1.00 94.38 112 GLY A C 1
ATOM 913 O O . GLY A 1 112 ? 0.162 2.049 -4.571 1.00 94.38 112 GLY A O 1
ATOM 914 N N . LEU A 1 113 ? 1.681 2.436 -2.952 1.00 93.75 113 LEU A N 1
ATOM 915 C CA . LEU A 1 113 ? 2.208 1.063 -2.932 1.00 93.75 113 LEU A CA 1
ATOM 916 C C . LEU A 1 113 ? 1.120 0.049 -2.559 1.00 93.75 113 LEU A C 1
ATOM 918 O O . LEU A 1 113 ? 0.947 -0.953 -3.253 1.00 93.75 113 LEU A O 1
ATOM 922 N N . LEU A 1 114 ? 0.359 0.349 -1.501 1.00 95.88 114 LEU A N 1
ATOM 923 C CA . LEU A 1 114 ? -0.773 -0.455 -1.049 1.00 95.88 114 LEU A CA 1
ATOM 924 C C . LEU A 1 114 ? -1.830 -0.590 -2.150 1.00 95.88 114 LEU A C 1
ATOM 926 O O . LEU A 1 114 ? -2.300 -1.692 -2.406 1.00 95.88 114 LEU A O 1
ATOM 930 N N . THR A 1 115 ? -2.181 0.511 -2.818 1.00 95.38 115 THR A N 1
ATOM 931 C CA . THR A 1 115 ? -3.186 0.538 -3.894 1.00 95.38 115 THR A CA 1
ATOM 932 C C . THR A 1 115 ? -2.777 -0.364 -5.051 1.00 95.38 115 THR A C 1
ATOM 934 O O . THR A 1 115 ? -3.579 -1.162 -5.532 1.00 95.38 115 THR A O 1
ATOM 937 N N . HIS A 1 116 ? -1.517 -0.277 -5.483 1.00 93.62 116 HIS A N 1
ATOM 938 C CA . HIS A 1 116 ? -1.001 -1.162 -6.521 1.00 93.62 116 HIS A CA 1
ATOM 939 C C . HIS A 1 116 ? -1.079 -2.631 -6.085 1.00 93.62 116 HIS A C 1
ATOM 941 O O . HIS A 1 116 ? -1.533 -3.487 -6.847 1.00 93.62 116 HIS A O 1
ATOM 947 N N . GLU A 1 117 ? -0.661 -2.930 -4.855 1.00 94.38 117 GLU A N 1
ATOM 948 C CA . GLU A 1 117 ? -0.649 -4.291 -4.322 1.00 94.38 117 GLU A CA 1
ATOM 949 C C . GLU A 1 117 ? -2.056 -4.888 -4.208 1.00 94.38 117 GLU A C 1
ATOM 951 O O . GLU A 1 117 ? -2.265 -6.020 -4.629 1.00 94.38 117 GLU A O 1
ATOM 956 N N . ILE A 1 118 ? -3.056 -4.134 -3.745 1.00 95.19 118 ILE A N 1
ATOM 957 C CA . ILE A 1 118 ? -4.434 -4.646 -3.653 1.00 95.19 118 ILE A CA 1
ATOM 958 C C . ILE A 1 118 ? -5.120 -4.795 -5.016 1.00 95.19 118 ILE A C 1
ATOM 960 O O . ILE A 1 118 ? -6.044 -5.595 -5.133 1.00 95.19 118 ILE A O 1
ATOM 964 N N . ILE A 1 119 ? -4.689 -4.048 -6.038 1.00 93.81 119 ILE A N 1
ATOM 965 C CA . ILE A 1 119 ? -5.212 -4.156 -7.411 1.00 93.81 119 ILE A CA 1
ATOM 966 C C . ILE A 1 119 ? -4.587 -5.335 -8.155 1.00 93.81 119 ILE A C 1
ATOM 968 O O . ILE A 1 119 ? -5.263 -5.977 -8.950 1.00 93.81 119 ILE A O 1
ATOM 972 N N . THR A 1 120 ? -3.303 -5.603 -7.921 1.00 91.44 120 THR A N 1
ATOM 973 C CA . THR A 1 120 ? -2.533 -6.572 -8.717 1.00 91.44 120 THR A CA 1
ATOM 974 C C . THR A 1 120 ? -2.191 -7.853 -7.969 1.00 91.44 120 THR A C 1
ATOM 976 O O . THR A 1 120 ? -1.749 -8.808 -8.587 1.00 91.44 120 THR A O 1
ATOM 979 N N . GLY A 1 121 ? -2.346 -7.893 -6.647 1.00 90.81 121 GLY A N 1
ATOM 980 C CA . GLY A 1 121 ? -1.868 -8.998 -5.812 1.00 90.81 121 GLY A CA 1
ATOM 981 C C . GLY A 1 121 ? -0.350 -8.992 -5.594 1.00 90.81 121 GLY A C 1
ATOM 982 O O . GLY A 1 121 ? 0.155 -9.814 -4.835 1.00 90.81 121 GLY A O 1
ATOM 983 N N . SER A 1 122 ? 0.387 -8.057 -6.209 1.00 89.56 122 SER A N 1
ATOM 984 C CA . SER A 1 122 ? 1.847 -7.975 -6.136 1.00 89.56 122 SER A CA 1
ATOM 985 C C . SER A 1 122 ? 2.334 -6.564 -5.821 1.00 89.56 122 SER A C 1
ATOM 987 O O . SER A 1 122 ? 1.770 -5.552 -6.249 1.00 89.56 122 SER A O 1
ATOM 989 N N . ARG A 1 123 ? 3.461 -6.477 -5.111 1.00 91.56 123 ARG A N 1
ATOM 990 C CA . ARG A 1 123 ? 4.136 -5.198 -4.872 1.00 91.56 123 ARG A CA 1
ATOM 991 C C . ARG A 1 123 ? 4.584 -4.562 -6.197 1.00 91.56 123 ARG A C 1
ATOM 993 O O . ARG A 1 123 ? 4.986 -5.287 -7.110 1.00 91.56 123 ARG A O 1
ATOM 1000 N N . PRO A 1 124 ? 4.537 -3.222 -6.303 1.00 91.88 124 PRO A N 1
ATOM 1001 C CA . PRO A 1 124 ? 4.868 -2.512 -7.539 1.00 91.88 124 PRO A CA 1
ATOM 1002 C C . PRO A 1 124 ? 6.342 -2.592 -7.917 1.00 91.88 124 PRO A C 1
ATOM 1004 O O . PRO A 1 124 ? 6.658 -2.597 -9.100 1.00 91.88 124 PRO A O 1
ATOM 1007 N N . PHE A 1 125 ? 7.251 -2.615 -6.945 1.00 92.75 125 PHE A N 1
ATOM 1008 C CA . PHE A 1 125 ? 8.683 -2.497 -7.201 1.00 92.75 125 PHE A CA 1
ATOM 1009 C C . PHE A 1 125 ? 9.401 -3.762 -6.761 1.00 92.75 125 PHE A C 1
ATOM 1011 O O . PHE A 1 125 ? 9.541 -3.994 -5.564 1.00 92.75 125 PHE A O 1
ATOM 1018 N N . LEU A 1 126 ? 9.846 -4.548 -7.748 1.00 89.31 126 LEU A N 1
ATOM 1019 C CA . LEU A 1 126 ? 10.729 -5.706 -7.597 1.00 89.31 126 LEU A CA 1
ATOM 1020 C C . LEU A 1 126 ? 10.298 -6.601 -6.416 1.00 89.31 126 LEU A C 1
ATOM 1022 O O . LEU A 1 126 ? 11.004 -6.658 -5.411 1.00 89.31 126 LEU A O 1
ATOM 1026 N N . PRO A 1 127 ? 9.131 -7.273 -6.511 1.00 86.56 127 PRO A N 1
ATOM 1027 C CA . PRO A 1 127 ? 8.516 -8.005 -5.396 1.00 86.56 127 PRO A CA 1
ATOM 1028 C C . PRO A 1 127 ? 9.415 -9.096 -4.795 1.00 86.56 127 PRO A C 1
ATOM 1030 O O . PRO A 1 127 ? 9.290 -9.389 -3.608 1.00 86.56 127 PRO A O 1
ATOM 1033 N N . ASP A 1 128 ? 10.346 -9.633 -5.588 1.00 86.81 128 ASP A N 1
ATOM 1034 C CA . ASP A 1 128 ? 11.320 -10.653 -5.178 1.00 86.81 128 AS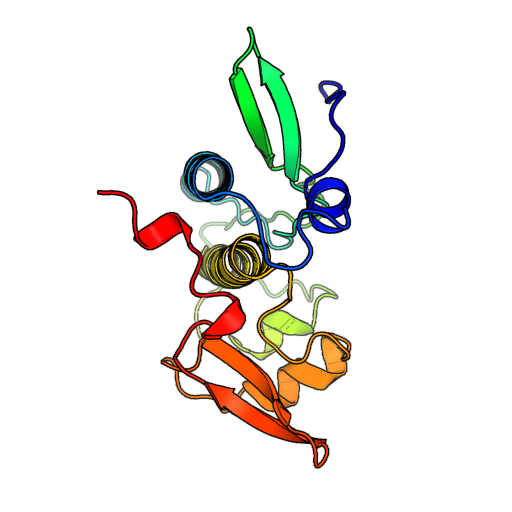P A CA 1
ATOM 1035 C C . ASP A 1 128 ? 12.553 -10.077 -4.461 1.00 86.81 128 ASP A C 1
ATOM 1037 O O . ASP A 1 128 ? 13.467 -10.814 -4.095 1.00 86.81 128 ASP A O 1
ATOM 1041 N N . LYS A 1 129 ? 12.614 -8.752 -4.285 1.00 87.38 129 LYS A N 1
ATOM 1042 C CA . LYS A 1 129 ? 13.732 -8.043 -3.662 1.00 87.38 129 LYS A CA 1
ATOM 1043 C C . LYS A 1 129 ? 13.327 -7.393 -2.353 1.00 87.38 129 LYS A C 1
ATOM 1045 O O . LYS A 1 129 ? 12.209 -6.904 -2.177 1.00 87.38 129 LYS A O 1
ATOM 1050 N N . SER A 1 130 ? 14.277 -7.330 -1.429 1.00 87.31 130 SER A N 1
ATOM 1051 C CA . SER A 1 130 ? 14.092 -6.591 -0.186 1.00 87.31 130 SER A CA 1
ATOM 1052 C C . SER A 1 130 ? 14.037 -5.074 -0.442 1.00 87.31 130 SER A C 1
ATOM 1054 O O . SER A 1 130 ? 14.635 -4.582 -1.404 1.00 87.31 130 SER A O 1
ATOM 1056 N N . PRO A 1 131 ? 13.375 -4.292 0.433 1.00 83.69 131 PRO A N 1
ATOM 1057 C CA . PRO A 1 131 ? 13.403 -2.828 0.388 1.00 83.69 131 PRO A CA 1
ATOM 1058 C C . PRO A 1 131 ? 14.792 -2.204 0.241 1.00 83.69 131 PRO A C 1
ATOM 1060 O O . PRO A 1 131 ? 14.945 -1.237 -0.498 1.00 83.69 131 PRO A O 1
ATOM 1063 N N . ALA A 1 132 ? 15.810 -2.778 0.884 1.00 85.62 132 ALA A N 1
ATOM 1064 C CA . ALA A 1 132 ? 17.186 -2.299 0.781 1.00 85.62 132 ALA A CA 1
ATOM 1065 C C . ALA A 1 132 ? 17.773 -2.456 -0.635 1.00 85.62 132 ALA A C 1
ATOM 1067 O O . ALA A 1 132 ? 18.599 -1.648 -1.049 1.00 85.62 132 ALA A O 1
ATOM 1068 N N . GLU A 1 133 ? 17.335 -3.466 -1.388 1.00 87.81 133 GLU A N 1
ATOM 1069 C CA . GLU A 1 133 ? 17.813 -3.725 -2.747 1.00 87.81 133 GLU A CA 1
ATOM 1070 C C . GLU A 1 133 ? 17.071 -2.903 -3.804 1.00 87.81 133 GLU A C 1
ATOM 1072 O O . GLU A 1 133 ? 17.696 -2.400 -4.736 1.00 87.81 133 GLU A O 1
ATOM 1077 N N . TRP A 1 134 ? 15.741 -2.778 -3.702 1.00 88.69 134 TRP A N 1
ATOM 1078 C CA . TRP A 1 134 ? 14.956 -2.128 -4.759 1.00 88.69 134 TRP A CA 1
ATOM 1079 C C . TRP A 1 134 ? 14.909 -0.605 -4.643 1.00 88.69 134 TRP A C 1
ATOM 1081 O O . TRP A 1 134 ? 14.735 0.080 -5.650 1.00 88.69 134 TRP A O 1
ATOM 1091 N N . ILE A 1 135 ? 15.107 -0.041 -3.452 1.00 87.19 135 ILE A N 1
ATOM 1092 C CA . ILE A 1 135 ? 15.054 1.413 -3.268 1.00 87.19 135 ILE A CA 1
ATOM 1093 C C . ILE A 1 135 ? 16.155 2.162 -4.018 1.00 87.19 135 ILE A C 1
ATOM 1095 O O . ILE A 1 135 ? 15.820 3.116 -4.723 1.00 87.19 135 ILE A O 1
ATOM 1099 N N . PRO A 1 136 ? 17.437 1.753 -3.957 1.00 89.44 136 PRO A N 1
ATOM 1100 C CA . PRO A 1 136 ? 18.483 2.387 -4.758 1.00 89.44 136 PRO A CA 1
ATOM 1101 C C . PRO A 1 136 ? 18.167 2.383 -6.259 1.00 89.44 136 PRO A C 1
ATOM 1103 O O . PRO A 1 136 ? 18.460 3.355 -6.947 1.00 89.44 136 PRO A O 1
ATOM 1106 N N . ILE A 1 137 ? 17.511 1.325 -6.747 1.00 88.94 137 ILE A N 1
ATOM 1107 C CA . ILE A 1 137 ? 17.126 1.166 -8.155 1.00 88.94 137 ILE A CA 1
ATOM 1108 C C . ILE A 1 137 ? 16.047 2.182 -8.545 1.00 88.94 137 ILE A C 1
ATOM 1110 O O . ILE A 1 137 ? 16.117 2.784 -9.615 1.00 88.94 137 ILE A O 1
ATOM 1114 N N . ILE A 1 138 ? 15.046 2.396 -7.687 1.00 88.06 138 ILE A N 1
ATOM 1115 C CA . ILE A 1 138 ? 13.922 3.276 -8.020 1.00 88.06 138 ILE A CA 1
ATOM 1116 C C . ILE A 1 138 ? 14.168 4.755 -7.699 1.00 88.06 138 ILE A C 1
ATOM 1118 O O . ILE A 1 138 ? 13.373 5.585 -8.127 1.00 88.06 138 ILE A O 1
ATOM 1122 N N . LYS A 1 139 ? 15.235 5.112 -6.969 1.00 84.94 139 LYS A N 1
ATOM 1123 C CA . LYS A 1 139 ? 15.552 6.513 -6.619 1.00 84.94 139 LYS A CA 1
ATOM 1124 C C . LYS A 1 139 ? 15.623 7.434 -7.842 1.00 84.94 139 LYS A C 1
ATOM 1126 O O . LYS A 1 139 ? 15.241 8.593 -7.744 1.00 84.94 139 LYS A O 1
ATOM 1131 N N . GLY A 1 140 ? 16.086 6.921 -8.982 1.00 80.00 140 GLY A N 1
ATOM 1132 C CA . GLY A 1 140 ? 16.221 7.678 -10.232 1.00 80.00 140 GLY A CA 1
ATOM 1133 C C . GLY A 1 140 ? 15.027 7.585 -11.185 1.00 80.00 140 GLY A C 1
ATOM 1134 O O . GLY A 1 140 ? 15.123 8.065 -12.312 1.00 80.00 140 GLY A O 1
ATOM 1135 N N . LYS A 1 141 ? 13.920 6.936 -10.797 1.00 86.50 141 LYS A N 1
ATOM 1136 C CA . LYS A 1 141 ? 12.791 6.725 -11.712 1.00 86.50 141 LYS A CA 1
ATOM 1137 C C . LYS A 1 141 ? 12.038 8.034 -11.992 1.00 86.50 141 LYS A C 1
ATOM 1139 O O . LYS A 1 141 ? 11.904 8.890 -11.119 1.00 86.50 141 LYS A O 1
ATOM 1144 N N . SER A 1 142 ? 11.424 8.128 -13.172 1.00 88.94 142 SER A N 1
ATOM 1145 C CA . SER A 1 142 ? 10.431 9.172 -13.458 1.00 88.94 142 SER A CA 1
ATOM 1146 C C . SER A 1 142 ? 9.222 9.069 -12.513 1.00 88.94 142 SER A C 1
ATOM 1148 O O . SER A 1 142 ? 8.827 7.979 -12.082 1.00 88.94 142 SER A O 1
ATOM 1150 N N . ALA A 1 143 ? 8.590 10.204 -12.209 1.00 84.62 143 ALA A N 1
ATOM 1151 C CA . ALA A 1 143 ? 7.372 10.251 -11.400 1.00 84.62 143 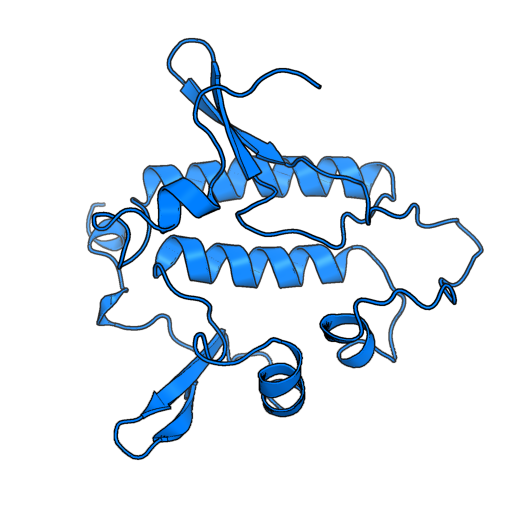ALA A CA 1
ATOM 1152 C C . ALA A 1 143 ? 6.231 9.408 -12.001 1.00 84.62 143 ALA A C 1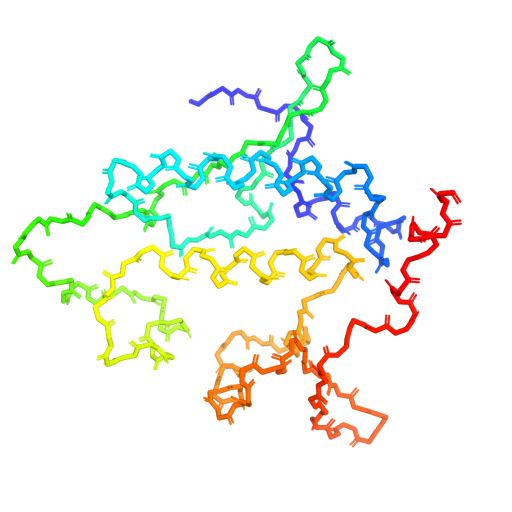
ATOM 1154 O O . ALA A 1 143 ? 5.462 8.818 -11.246 1.00 84.62 143 ALA A O 1
ATOM 1155 N N . ALA A 1 144 ? 6.176 9.290 -13.332 1.00 88.06 144 ALA A N 1
ATOM 1156 C CA . ALA A 1 144 ? 5.160 8.517 -14.046 1.00 88.06 144 ALA A CA 1
ATOM 1157 C C . ALA A 1 144 ? 5.309 6.993 -13.875 1.00 88.06 144 ALA A C 1
ATOM 1159 O O . ALA A 1 144 ? 4.347 6.249 -14.044 1.00 88.06 144 ALA A O 1
ATOM 1160 N N . VAL A 1 145 ? 6.495 6.507 -13.494 1.00 91.12 145 VAL A N 1
ATOM 1161 C CA . VAL A 1 145 ? 6.735 5.074 -13.290 1.00 91.12 145 VAL A CA 1
ATOM 1162 C C . VAL A 1 145 ? 6.028 4.604 -12.022 1.00 91.12 145 VAL A C 1
ATOM 1164 O O . VAL A 1 145 ? 6.367 5.042 -10.919 1.00 91.12 145 VAL A O 1
ATOM 1167 N N . ILE A 1 146 ? 5.107 3.655 -12.165 1.00 91.38 146 ILE A N 1
ATOM 1168 C CA . ILE A 1 146 ? 4.318 3.108 -11.053 1.00 91.38 146 ILE A CA 1
ATOM 1169 C C . ILE A 1 146 ? 4.707 1.678 -10.676 1.00 91.38 146 ILE A C 1
ATOM 1171 O O . ILE A 1 146 ? 4.315 1.216 -9.608 1.00 91.38 146 ILE A O 1
ATOM 1175 N N . ARG A 1 147 ? 5.486 0.982 -11.516 1.00 91.94 147 ARG A N 1
ATOM 1176 C CA . ARG A 1 147 ? 6.005 -0.358 -11.212 1.00 91.94 147 ARG A CA 1
ATOM 1177 C C . ARG A 1 147 ? 7.372 -0.630 -11.838 1.00 91.94 147 ARG A C 1
ATOM 1179 O O . ARG A 1 147 ? 7.717 -0.051 -12.869 1.00 91.94 147 ARG A O 1
ATOM 1186 N N . ALA A 1 148 ? 8.115 -1.548 -11.228 1.00 92.50 148 ALA A N 1
ATOM 1187 C CA . ALA A 1 148 ? 9.353 -2.117 -11.741 1.00 92.50 148 ALA A CA 1
ATOM 1188 C C . ALA A 1 148 ? 9.354 -3.642 -11.561 1.00 92.50 148 ALA A C 1
ATOM 1190 O O . ALA A 1 148 ? 9.015 -4.135 -10.485 1.00 92.50 148 ALA A O 1
ATOM 1191 N N . TYR A 1 149 ? 9.734 -4.387 -12.595 1.00 90.81 149 TYR A N 1
ATOM 1192 C CA . TYR A 1 149 ? 9.717 -5.854 -12.610 1.00 90.81 149 TYR A CA 1
ATOM 1193 C C . TYR A 1 149 ? 10.912 -6.405 -13.391 1.00 90.81 149 TYR A C 1
ATOM 1195 O O . TYR A 1 149 ? 11.569 -5.658 -14.112 1.00 90.81 149 TYR A O 1
ATOM 1203 N N . LEU A 1 150 ? 11.198 -7.696 -13.228 1.00 90.50 150 LEU A N 1
ATOM 1204 C CA . LEU A 1 150 ? 12.210 -8.394 -14.017 1.00 90.50 150 LEU A CA 1
ATOM 1205 C C . LEU A 1 150 ? 11.563 -8.988 -15.273 1.00 90.50 150 LEU A C 1
ATOM 1207 O O . LEU A 1 150 ? 10.501 -9.608 -15.176 1.00 90.50 150 LEU A O 1
ATOM 1211 N N . ASP A 1 151 ? 12.176 -8.785 -16.436 1.00 89.12 151 ASP A N 1
ATOM 1212 C CA . ASP A 1 151 ? 11.800 -9.502 -17.657 1.00 89.12 151 ASP A CA 1
ATOM 1213 C C . ASP A 1 151 ? 12.335 -10.952 -17.654 1.00 89.12 151 ASP A C 1
ATOM 1215 O O . ASP A 1 151 ? 12.929 -11.418 -16.676 1.00 89.12 151 ASP A O 1
ATOM 1219 N N . ALA A 1 152 ? 12.109 -11.683 -18.750 1.00 89.12 152 ALA A N 1
ATOM 1220 C CA . ALA A 1 152 ? 12.576 -13.063 -18.903 1.00 89.12 152 ALA A CA 1
ATOM 1221 C C . ALA A 1 152 ? 14.108 -13.197 -18.801 1.00 89.12 152 ALA A C 1
ATOM 1223 O O . ALA A 1 152 ? 14.608 -14.216 -18.324 1.00 89.12 152 ALA A O 1
ATOM 1224 N N . ASP A 1 153 ? 14.834 -12.145 -19.179 1.00 92.94 153 ASP A N 1
ATOM 1225 C CA . ASP A 1 153 ? 16.293 -12.071 -19.175 1.00 92.94 153 ASP A CA 1
ATOM 1226 C C . ASP A 1 153 ? 16.848 -11.490 -17.859 1.00 92.94 153 ASP A C 1
ATOM 1228 O O . ASP A 1 153 ? 18.057 -11.310 -17.709 1.00 92.94 153 ASP A O 1
ATOM 1232 N N . LYS A 1 154 ? 15.977 -11.250 -16.867 1.00 89.06 154 LYS A N 1
ATOM 1233 C CA . LYS A 1 154 ? 16.285 -10.645 -15.559 1.00 89.06 154 LYS A CA 1
ATOM 1234 C C . LYS A 1 154 ? 16.760 -9.190 -15.637 1.00 89.06 154 LYS A C 1
ATOM 1236 O O . LYS A 1 154 ? 17.404 -8.707 -14.702 1.00 89.06 154 LYS A O 1
ATOM 1241 N N . ASN A 1 155 ? 16.400 -8.467 -16.691 1.00 91.56 155 ASN A N 1
ATOM 1242 C CA . ASN A 1 155 ? 16.583 -7.024 -16.760 1.00 91.56 155 ASN A CA 1
ATOM 1243 C C . ASN A 1 155 ? 15.472 -6.306 -15.995 1.00 91.56 155 ASN A C 1
ATOM 1245 O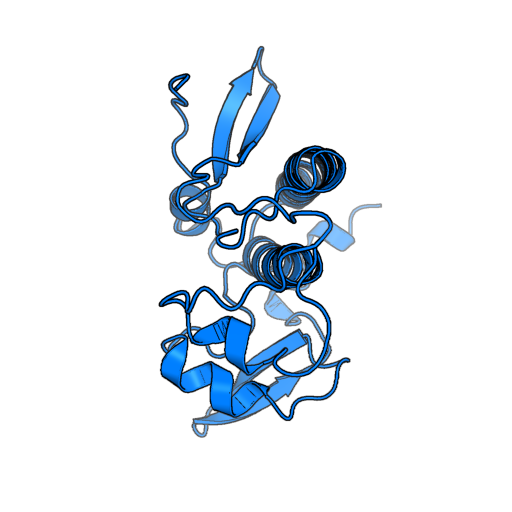 O . ASN A 1 155 ? 14.317 -6.732 -15.978 1.00 91.56 155 ASN A O 1
ATOM 1249 N N . ILE A 1 156 ? 15.821 -5.183 -15.370 1.00 91.75 156 ILE A N 1
ATOM 1250 C CA . ILE A 1 156 ? 14.861 -4.343 -14.655 1.00 91.75 156 ILE A CA 1
ATOM 1251 C C . ILE A 1 156 ? 14.103 -3.487 -15.666 1.00 91.75 156 ILE A C 1
ATOM 1253 O O . ILE A 1 156 ? 14.681 -2.635 -16.336 1.00 91.75 156 ILE A O 1
ATOM 1257 N N . MET A 1 157 ? 12.790 -3.673 -15.706 1.00 92.12 157 MET A N 1
ATOM 1258 C CA . MET A 1 157 ? 11.873 -2.933 -16.559 1.00 92.12 157 MET A CA 1
ATOM 1259 C C . MET A 1 157 ? 11.020 -1.993 -15.719 1.00 92.12 157 MET A C 1
ATOM 1261 O O . MET A 1 157 ? 10.405 -2.415 -14.740 1.00 92.12 157 MET A O 1
ATOM 1265 N N . PHE A 1 158 ? 10.930 -0.730 -16.130 1.00 93.12 158 PHE A N 1
ATOM 1266 C CA . PHE A 1 158 ? 10.029 0.261 -15.543 1.00 93.12 158 PHE A CA 1
ATOM 1267 C C . PHE A 1 158 ? 8.756 0.391 -16.380 1.00 93.12 158 PHE A C 1
ATOM 1269 O O . PHE A 1 158 ? 8.789 0.262 -17.602 1.00 93.12 158 PHE A O 1
ATOM 1276 N N . SER A 1 159 ? 7.618 0.637 -15.734 1.00 91.44 159 SER A N 1
ATOM 1277 C CA . SER A 1 159 ? 6.343 0.812 -16.431 1.00 91.44 159 SER A CA 1
ATOM 1278 C C . SER A 1 159 ? 5.449 1.830 -15.727 1.00 91.44 159 SER A C 1
ATOM 1280 O O . SER A 1 159 ? 5.402 1.904 -14.496 1.00 91.44 159 SER A O 1
ATOM 1282 N N . GLU A 1 160 ? 4.739 2.607 -16.539 1.00 92.62 160 GLU A N 1
ATOM 1283 C CA . GLU A 1 160 ? 3.735 3.600 -16.129 1.00 92.62 160 GLU A CA 1
ATOM 1284 C C . GLU A 1 160 ? 2.321 2.999 -16.081 1.00 92.62 160 GLU A C 1
ATOM 1286 O O . GLU A 1 160 ? 1.369 3.644 -15.654 1.00 92.62 160 GLU A O 1
ATOM 1291 N N . GLU A 1 161 ? 2.179 1.736 -16.488 1.00 87.88 161 GLU A N 1
ATOM 1292 C CA . GLU A 1 161 ? 0.898 1.052 -16.571 1.00 87.88 161 GLU A CA 1
ATOM 1293 C C . GLU A 1 161 ? 0.779 -0.074 -15.548 1.00 87.88 161 GLU A C 1
ATOM 1295 O O . GLU A 1 161 ? 1.724 -0.824 -15.273 1.00 87.88 161 GLU A O 1
ATOM 1300 N N . ILE A 1 162 ? -0.444 -0.253 -15.049 1.00 83.31 162 ILE A N 1
ATOM 1301 C CA . ILE A 1 162 ? -0.824 -1.450 -14.306 1.00 83.31 162 ILE A CA 1
ATOM 1302 C C . ILE A 1 162 ? -0.767 -2.628 -15.285 1.00 83.31 162 ILE A C 1
ATOM 1304 O O . ILE A 1 162 ? -1.266 -2.533 -16.411 1.00 83.31 162 ILE A O 1
ATOM 1308 N N . SER A 1 163 ? -0.126 -3.724 -14.864 1.00 71.12 163 SER A N 1
ATOM 1309 C CA . SER A 1 163 ? 0.082 -4.918 -15.694 1.00 71.12 163 SER A CA 1
ATOM 1310 C C . SER A 1 163 ? -1.209 -5.322 -16.429 1.00 71.12 163 SER A C 1
ATOM 1312 O O . SER A 1 163 ? -2.242 -5.445 -15.772 1.00 71.12 163 SER A O 1
ATOM 1314 N N . PRO A 1 164 ? -1.182 -5.568 -17.756 1.00 61.03 164 PRO A N 1
ATOM 1315 C CA . PRO A 1 164 ? -2.367 -5.945 -18.534 1.00 61.03 164 PRO A CA 1
ATOM 1316 C C . PRO A 1 164 ? -3.073 -7.198 -18.013 1.00 61.03 164 PRO A C 1
ATOM 1318 O O . PRO A 1 164 ? -4.295 -7.267 -18.045 1.00 61.03 164 PRO A O 1
ATOM 1321 N N . PHE A 1 165 ? -2.316 -8.153 -17.466 1.00 59.88 165 PHE A N 1
ATOM 1322 C CA . PHE A 1 165 ? -2.858 -9.363 -16.834 1.00 59.88 165 PHE A CA 1
ATOM 1323 C C . PHE A 1 165 ? -3.657 -9.063 -15.556 1.00 59.88 165 PHE A C 1
ATOM 1325 O O . PHE A 1 165 ? -4.530 -9.833 -15.174 1.00 59.88 165 PHE A O 1
ATOM 1332 N N . HIS A 1 166 ? -3.388 -7.911 -14.940 1.00 56.84 166 HIS A N 1
ATOM 1333 C CA . HIS A 1 166 ? -4.057 -7.385 -13.754 1.00 56.84 166 HIS A CA 1
ATOM 1334 C C . HIS A 1 166 ? -4.940 -6.170 -14.076 1.00 56.84 166 HIS A C 1
ATOM 1336 O O . HIS A 1 166 ? -5.484 -5.554 -13.160 1.00 56.84 166 HIS A O 1
ATOM 1342 N N . ARG A 1 167 ? -5.112 -5.806 -15.363 1.00 53.38 167 ARG A N 1
ATOM 1343 C CA . ARG A 1 167 ? -6.165 -4.877 -15.803 1.00 53.38 167 ARG A CA 1
ATOM 1344 C C . ARG A 1 167 ? -7.472 -5.620 -15.623 1.00 53.38 167 ARG A C 1
ATOM 1346 O O . ARG A 1 167 ? -7.950 -6.327 -16.504 1.00 53.38 167 ARG A O 1
ATOM 1353 N N . ILE A 1 168 ? -7.964 -5.538 -14.402 1.00 51.66 168 ILE A N 1
ATOM 1354 C CA . ILE A 1 168 ? -9.016 -6.383 -13.895 1.00 51.66 168 ILE A CA 1
ATOM 1355 C C . ILE A 1 168 ? -10.211 -6.372 -14.858 1.00 51.66 168 ILE A C 1
ATOM 1357 O O . ILE A 1 168 ? -10.661 -5.314 -15.304 1.00 51.66 168 ILE A O 1
ATOM 1361 N N . PHE A 1 169 ? -10.816 -7.547 -15.031 1.00 45.81 169 PHE A N 1
ATOM 1362 C CA . PHE A 1 169 ? -12.236 -7.740 -15.348 1.00 45.81 169 PHE A CA 1
ATOM 1363 C C . PHE A 1 169 ? -13.203 -6.828 -14.544 1.00 45.81 169 PHE A C 1
ATOM 1365 O O . PHE A 1 169 ? -14.393 -6.807 -14.841 1.00 45.81 169 PHE A O 1
ATOM 1372 N N . CYS A 1 170 ? -12.727 -6.071 -13.545 1.00 44.69 170 CYS A N 1
ATOM 1373 C CA . CYS A 1 170 ? -13.500 -5.122 -12.751 1.00 44.69 170 CYS A CA 1
ATOM 1374 C C . CYS A 1 170 ? -13.793 -3.798 -13.474 1.00 44.69 170 CYS A C 1
ATOM 1376 O O . CYS A 1 170 ? -14.885 -3.280 -13.314 1.00 44.69 170 CYS A O 1
ATOM 1378 N N . LEU A 1 171 ? -12.921 -3.291 -14.356 1.00 44.50 171 LEU A N 1
ATOM 1379 C CA . LEU A 1 171 ? -13.207 -2.034 -15.079 1.00 44.50 171 LEU A CA 1
ATOM 1380 C C . LEU A 1 171 ? -14.169 -2.206 -16.272 1.00 44.50 171 LEU A C 1
ATOM 1382 O O . LEU A 1 171 ? -14.413 -1.254 -17.007 1.00 44.50 171 LEU A O 1
ATOM 1386 N N . LYS A 1 172 ? -14.688 -3.420 -16.502 1.00 40.38 172 LYS A N 1
ATOM 1387 C CA . LYS A 1 172 ? -15.547 -3.760 -17.649 1.00 40.38 172 LYS A CA 1
ATOM 1388 C C . LYS A 1 172 ? -17.021 -4.001 -17.299 1.00 40.38 172 LYS A C 1
ATOM 1390 O O . LYS A 1 172 ? -17.743 -4.535 -18.133 1.00 40.38 172 LYS A O 1
ATOM 1395 N N . GLN A 1 173 ? -17.489 -3.626 -16.109 1.00 37.41 173 GLN A N 1
ATOM 1396 C CA . GLN A 1 173 ? -18.924 -3.646 -15.796 1.00 37.41 173 GLN A CA 1
ATOM 1397 C C . GLN A 1 173 ? -19.412 -2.254 -15.391 1.00 37.41 173 GLN A C 1
ATOM 1399 O O . GLN A 1 173 ? -19.587 -1.954 -14.213 1.00 37.41 173 GLN A O 1
ATOM 1404 N N . THR A 1 174 ? -19.625 -1.418 -16.404 1.00 43.22 174 THR A N 1
ATOM 1405 C CA . THR A 1 174 ? -20.569 -0.292 -16.381 1.00 43.22 174 THR A CA 1
ATOM 1406 C C . THR A 1 174 ? -21.527 -0.470 -17.536 1.00 43.22 174 THR A C 1
ATOM 1408 O O . THR A 1 174 ? -21.004 -0.749 -18.641 1.00 43.22 174 THR A O 1
#

Radius of gyration: 17.18 Å; chains: 1; bounding box: 42×42×40 Å

Sequence (174 aa):
MEYCSNGDLRKQLNKPENCCGLKEKHVRLIMKHISSALNYLHSMKIIHRDLKPENIVIQDQNGHTVYKLIDLGYAKELDQGSFCTSFCWNFTISELFMSQKYTCTVDYWSLGLLTHEIITGSRPFLPDKSPAEWIPIIKGKSAAVIRAYLDADKNIMFSEEISPFHRIFCLKQT

Organism: Caerostris extrusa (NCBI:txid172846)

Secondary structure (DSSP, 8-state):
----TT-BHHHHHTSGGGTT---HHHHHHHHHHHHHHHHHHHHTTEE----SGGGEEEEEETTEEEEEE---TT-EE--SS-------S-HHHHTTTTTS--STHHHHHHHHHHHHHHHHSS-SB-TTS-HHHHHHHHTT--TT--EEEE-TT--EEEESS--GGGS-GGGG--

pLDDT: mean 81.2, std 18.38, range [37.41, 98.06]

Foldseek 3Di:
DDDAPQAWQVVVLPDPVQQFADAVVVLVQCLVQLVVVLVVCQVQQKAQLDDDRNQWGWHQDPNDIHIDGHDSVVIDHDPPPDQPPPPDPCCLVCVLPVPDGDGRVSVVVSSLQRSLCNLGSAGFFARVDDSVPGRVVCSPPDPLFSHWYQDPVGDIDTDSDRDPSSPDPNVVDD